Protein AF-A0A2V8T1U5-F1 (afdb_monomer)

Solvent-accessible surface area (backbone atoms only — not comparable to full-atom values): 9966 Å² total; per-residue (Å²): 137,90,78,88,82,90,82,88,79,87,81,83,90,81,76,92,72,75,83,78,71,74,83,71,68,82,79,87,82,64,99,75,65,52,70,60,57,53,52,26,48,49,52,12,59,76,72,73,37,52,63,51,69,73,74,57,94,71,76,80,70,64,51,43,69,71,50,62,75,74,47,61,64,68,59,30,63,74,71,51,39,44,63,26,49,74,59,91,63,33,36,31,30,37,24,55,70,84,82,51,58,68,60,50,50,53,52,20,60,75,70,72,29,48,71,44,72,24,24,20,42,56,68,51,49,54,54,49,52,56,54,50,50,54,53,51,49,53,52,51,54,61,59,59,72,68,74,85,78,79,79,78,90,73,89,90,131

Structure (mmCIF, N/CA/C/O backbone):
data_AF-A0A2V8T1U5-F1
#
_entry.id   AF-A0A2V8T1U5-F1
#
loop_
_atom_site.group_PDB
_atom_site.id
_atom_site.type_symbol
_atom_site.label_atom_id
_atom_site.label_alt_id
_atom_site.label_comp_id
_atom_site.label_asym_id
_atom_site.label_entity_id
_atom_site.label_seq_id
_atom_site.pdbx_PDB_ins_code
_atom_site.Cartn_x
_atom_site.Cartn_y
_atom_site.Cartn_z
_atom_site.occupancy
_atom_site.B_iso_or_equiv
_atom_site.auth_seq_id
_atom_site.auth_comp_id
_atom_site.auth_asym_id
_atom_site.auth_atom_id
_atom_site.pdbx_PDB_model_num
ATOM 1 N N . MET A 1 1 ? -41.798 -38.624 -61.566 1.00 42.06 1 MET A N 1
ATOM 2 C CA . MET A 1 1 ? -40.334 -38.816 -61.617 1.00 42.06 1 MET A CA 1
ATOM 3 C C . MET A 1 1 ? -39.753 -37.889 -60.550 1.00 42.06 1 MET A C 1
ATOM 5 O O . MET A 1 1 ? -39.515 -36.734 -60.848 1.00 42.06 1 MET A O 1
ATOM 9 N N . SER A 1 2 ? -39.862 -38.171 -59.250 1.00 44.75 2 SER A N 1
ATOM 10 C CA . SER A 1 2 ? -39.319 -39.286 -58.445 1.00 44.75 2 SER A CA 1
ATOM 11 C C . SER A 1 2 ? -37.801 -39.217 -58.259 1.00 44.75 2 SER A C 1
ATOM 13 O O . SER A 1 2 ? -37.072 -39.557 -59.188 1.00 44.75 2 SER A O 1
ATOM 15 N N . GLN A 1 3 ? -37.416 -38.787 -57.046 1.00 44.12 3 GLN A N 1
ATOM 16 C CA . GLN A 1 3 ? -36.233 -39.071 -56.196 1.00 44.12 3 GLN A CA 1
ATOM 17 C C . GLN A 1 3 ? -36.124 -37.861 -55.225 1.00 44.12 3 GLN A C 1
ATOM 19 O O . GLN A 1 3 ? -35.964 -36.747 -55.709 1.00 44.12 3 GLN A O 1
ATOM 24 N N . THR A 1 4 ? -36.413 -37.891 -53.909 1.00 45.31 4 THR A N 1
ATOM 25 C CA . THR A 1 4 ? -36.008 -38.796 -52.798 1.00 45.31 4 THR A CA 1
ATOM 26 C C . THR A 1 4 ? -34.477 -38.927 -52.774 1.00 45.31 4 THR A C 1
ATOM 28 O O . THR A 1 4 ? -33.925 -39.329 -53.784 1.00 45.31 4 THR A O 1
ATOM 31 N N . GLU A 1 5 ? -33.690 -38.506 -51.775 1.00 47.34 5 GLU A N 1
ATOM 32 C CA . GLU A 1 5 ? -33.668 -38.768 -50.319 1.00 47.34 5 GLU A CA 1
ATOM 33 C C . GLU A 1 5 ? -32.659 -37.755 -49.697 1.00 47.34 5 GLU A C 1
ATOM 35 O O . GLU A 1 5 ? -31.642 -37.441 -50.307 1.00 47.34 5 GLU A O 1
ATOM 40 N N . ASN A 1 6 ? -32.99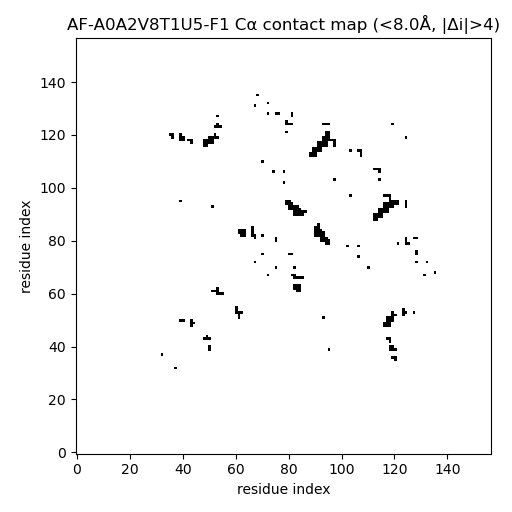2 -37.015 -48.638 1.00 39.00 6 ASN A N 1
ATOM 41 C CA . ASN A 1 6 ? -32.638 -37.265 -47.232 1.00 39.00 6 ASN A CA 1
ATOM 42 C C . ASN A 1 6 ? -31.131 -37.427 -46.901 1.00 39.00 6 ASN A C 1
ATOM 44 O O . ASN A 1 6 ? -30.525 -38.434 -47.248 1.00 39.00 6 ASN A O 1
ATOM 48 N N . LYS A 1 7 ? -30.576 -36.521 -46.076 1.00 49.97 7 LYS A N 1
ATOM 49 C CA . LYS A 1 7 ? -29.679 -36.912 -44.970 1.00 49.97 7 LYS A CA 1
ATOM 50 C C . LYS A 1 7 ? -29.633 -35.841 -43.876 1.00 49.97 7 LYS A C 1
ATOM 52 O O . LYS A 1 7 ? -28.874 -34.879 -43.930 1.00 49.97 7 LYS A O 1
ATOM 57 N N . VAL A 1 8 ? -30.477 -36.052 -42.874 1.00 49.47 8 VAL A N 1
ATOM 58 C CA . VAL A 1 8 ? -30.305 -35.535 -41.516 1.00 49.47 8 VAL A CA 1
ATOM 59 C C . VAL A 1 8 ? -29.178 -36.342 -40.865 1.00 49.47 8 VAL A C 1
ATOM 61 O O . VAL A 1 8 ? -29.257 -37.569 -40.835 1.00 49.47 8 VAL A O 1
ATOM 64 N N . THR A 1 9 ? -28.163 -35.670 -40.323 1.00 44.69 9 THR A N 1
ATOM 65 C CA . THR A 1 9 ? -27.275 -36.251 -39.309 1.00 44.69 9 THR A CA 1
ATOM 66 C C . THR A 1 9 ? -27.266 -35.321 -38.105 1.00 44.69 9 THR A C 1
ATOM 68 O O . THR A 1 9 ? -26.677 -34.244 -38.117 1.00 44.69 9 THR A O 1
ATOM 71 N N . THR A 1 10 ? -27.994 -35.771 -37.092 1.00 45.84 10 THR A N 1
ATOM 72 C CA . THR A 1 10 ? -27.852 -35.450 -35.676 1.00 45.84 10 THR A CA 1
ATOM 73 C C . THR A 1 10 ? -26.420 -35.687 -35.217 1.00 45.84 10 THR A C 1
ATOM 75 O O . THR A 1 10 ? -25.902 -36.764 -35.478 1.00 45.84 10 THR A O 1
ATOM 78 N N . GLU A 1 11 ? -25.850 -34.775 -34.434 1.00 39.00 11 GLU A N 1
ATOM 79 C CA . GLU A 1 11 ? -25.058 -35.176 -33.268 1.00 39.00 11 GLU A CA 1
ATOM 80 C C . GLU A 1 11 ? -25.062 -34.053 -32.227 1.00 39.00 11 GLU A C 1
ATOM 82 O O . GLU A 1 11 ? -24.563 -32.947 -32.427 1.00 39.00 11 GLU A O 1
ATOM 87 N N . ALA A 1 12 ? -25.758 -34.355 -31.135 1.00 40.53 12 ALA A N 1
ATOM 88 C CA . ALA A 1 12 ? -25.728 -33.633 -29.886 1.00 40.53 12 ALA A CA 1
ATOM 89 C C . ALA A 1 12 ? -24.434 -33.968 -29.125 1.00 40.53 12 ALA A C 1
ATOM 91 O O . ALA A 1 12 ? -23.774 -34.960 -29.420 1.00 40.53 12 ALA A O 1
ATOM 92 N N . ASP A 1 13 ? -24.196 -33.193 -28.067 1.00 37.78 13 ASP A N 1
ATOM 93 C CA . ASP A 1 13 ? -23.273 -33.469 -26.958 1.00 37.78 13 ASP A CA 1
ATOM 94 C C . ASP A 1 13 ? -21.849 -32.900 -27.088 1.00 37.78 13 ASP A C 1
ATOM 96 O O . ASP A 1 13 ? -20.952 -33.495 -27.674 1.00 37.78 13 ASP A O 1
ATOM 100 N N . ALA A 1 14 ? -21.639 -31.734 -26.467 1.00 45.47 14 ALA A N 1
ATOM 101 C CA . ALA A 1 14 ? -20.497 -31.507 -25.577 1.00 45.47 14 ALA A CA 1
ATOM 102 C C . ALA A 1 14 ? -20.645 -30.154 -24.858 1.00 45.47 14 ALA A C 1
ATOM 104 O O . ALA A 1 14 ? -20.156 -29.119 -25.299 1.00 45.47 14 ALA A O 1
ATOM 105 N N . ARG A 1 15 ? -21.370 -30.198 -23.739 1.00 40.59 15 ARG A N 1
ATOM 106 C CA . ARG A 1 15 ? -20.996 -29.622 -22.435 1.00 40.59 15 ARG A CA 1
ATOM 107 C C . ARG A 1 15 ? -20.127 -28.355 -22.433 1.00 40.59 15 ARG A C 1
ATOM 109 O O . ARG A 1 15 ? -18.936 -28.396 -22.724 1.00 40.59 15 ARG A O 1
ATOM 116 N N . ASP A 1 16 ? -20.737 -27.291 -21.914 1.00 45.97 16 ASP A N 1
ATOM 117 C CA . ASP A 1 16 ? -20.193 -26.503 -20.802 1.00 45.97 16 ASP A CA 1
ATOM 118 C C . ASP A 1 16 ? -18.674 -26.278 -20.838 1.00 45.97 16 ASP A C 1
ATOM 120 O O . ASP A 1 16 ? -17.887 -26.916 -20.138 1.00 45.97 16 ASP A O 1
ATOM 124 N N . ARG A 1 17 ? -18.255 -25.339 -21.683 1.00 43.50 17 ARG A N 1
ATOM 125 C CA . ARG A 1 17 ? -16.973 -24.663 -21.519 1.00 43.50 17 ARG A CA 1
ATOM 126 C C . ARG A 1 17 ? -17.255 -23.177 -21.425 1.00 43.50 17 ARG A C 1
ATOM 128 O O . ARG A 1 17 ? -17.292 -22.472 -22.429 1.00 43.50 17 ARG A O 1
ATOM 135 N N . LEU A 1 18 ? -17.452 -22.718 -20.189 1.00 50.75 18 LEU A N 1
ATOM 136 C CA . LEU A 1 18 ? -17.128 -21.348 -19.800 1.00 50.75 18 LEU A CA 1
ATOM 137 C C . LEU A 1 18 ? -15.826 -20.947 -20.514 1.00 50.75 18 LEU A C 1
ATOM 139 O O . LEU A 1 18 ? -14.886 -21.753 -20.514 1.00 50.75 18 LEU A O 1
ATOM 143 N N . PRO A 1 19 ? -15.722 -19.748 -21.110 1.00 46.97 19 PRO A N 1
ATOM 144 C CA . PRO A 1 19 ? -14.429 -19.268 -21.549 1.00 46.97 19 PRO A CA 1
ATOM 145 C C . PRO A 1 19 ? -13.568 -19.138 -20.293 1.00 46.97 19 PRO A C 1
ATOM 147 O O . PRO A 1 19 ? -13.697 -18.194 -19.515 1.00 46.97 19 PRO A O 1
ATOM 150 N N . HIS A 1 20 ? -12.701 -20.125 -20.068 1.00 49.31 20 HIS A N 1
ATOM 151 C CA . HIS A 1 20 ? -11.513 -19.921 -19.268 1.00 49.31 20 HIS A CA 1
ATOM 152 C C . HIS A 1 20 ? -10.776 -18.832 -20.034 1.00 49.31 20 HIS A C 1
ATOM 154 O O . HIS A 1 20 ? -10.231 -19.090 -21.100 1.00 49.31 20 HIS A O 1
ATOM 160 N N . ASN A 1 21 ? -10.903 -17.593 -19.576 1.00 43.12 21 ASN A N 1
ATOM 161 C CA . ASN A 1 21 ? -10.032 -16.518 -19.985 1.00 43.12 21 ASN A CA 1
ATOM 162 C C . ASN A 1 21 ? -8.728 -16.797 -19.238 1.00 43.12 21 ASN A C 1
ATOM 164 O O . ASN A 1 21 ? -8.658 -16.458 -18.051 1.00 43.12 21 ASN A O 1
ATOM 168 N N . PRO A 1 22 ? -7.708 -17.464 -19.823 1.00 46.12 22 PRO A N 1
ATOM 169 C CA . PRO A 1 22 ? -6.393 -17.272 -19.266 1.00 46.12 22 PRO A CA 1
ATOM 170 C C . PRO A 1 22 ? -6.164 -15.773 -19.417 1.00 46.12 22 PRO A C 1
ATOM 172 O O . PRO A 1 22 ? -6.147 -15.254 -20.532 1.00 46.12 22 PRO A O 1
ATOM 175 N N . VAL A 1 23 ? -6.042 -15.060 -18.300 1.00 48.38 23 VAL A N 1
ATOM 176 C CA . VAL A 1 23 ? -5.325 -13.791 -18.310 1.00 48.38 23 VAL A CA 1
ATOM 177 C C . VAL A 1 23 ? -3.930 -14.161 -18.800 1.00 48.38 23 VAL A C 1
ATOM 179 O O . VAL A 1 23 ? -3.061 -14.562 -18.028 1.00 48.38 23 VAL A O 1
ATOM 182 N N . ALA A 1 24 ? -3.765 -14.154 -20.121 1.00 43.03 24 ALA A N 1
ATOM 183 C CA . ALA A 1 24 ? -2.489 -14.178 -20.779 1.00 43.03 24 ALA A CA 1
ATOM 184 C C . ALA A 1 24 ? -1.861 -12.852 -20.375 1.00 43.03 24 ALA A C 1
ATOM 186 O O . ALA A 1 24 ? -2.117 -11.809 -20.973 1.00 43.03 24 ALA A O 1
ATOM 187 N N . LEU A 1 25 ? -1.114 -12.888 -19.271 1.00 52.16 25 LEU A N 1
ATOM 188 C CA . LEU A 1 25 ? -0.101 -11.886 -19.004 1.00 52.16 25 LEU A CA 1
ATOM 189 C C . LEU A 1 25 ? 0.722 -11.795 -20.293 1.00 52.16 25 LEU A C 1
ATOM 191 O O . LEU A 1 25 ? 1.212 -12.838 -20.741 1.00 52.16 25 LEU A O 1
ATOM 195 N N . PRO A 1 26 ? 0.805 -10.617 -20.933 1.00 51.59 26 PRO A N 1
ATOM 196 C CA . PRO A 1 26 ? 1.578 -10.476 -22.152 1.00 51.59 26 PRO A CA 1
ATOM 197 C C . PRO A 1 26 ? 2.999 -10.970 -21.875 1.00 51.59 26 PRO A C 1
ATOM 199 O O . PRO A 1 26 ? 3.651 -10.522 -20.929 1.00 51.59 26 PRO A O 1
ATOM 202 N N . ALA A 1 27 ? 3.419 -11.967 -22.653 1.00 51.16 27 ALA A N 1
ATOM 203 C CA . ALA A 1 27 ? 4.763 -12.506 -22.616 1.00 51.16 27 ALA A CA 1
ATOM 204 C C . ALA A 1 27 ? 5.725 -11.418 -23.108 1.00 51.16 27 ALA A C 1
ATOM 206 O O . ALA A 1 27 ? 5.677 -11.028 -24.270 1.00 51.16 27 ALA A O 1
ATOM 207 N N . ASP A 1 28 ? 6.526 -10.912 -22.172 1.00 55.41 28 ASP A N 1
ATOM 208 C CA . ASP A 1 28 ? 7.909 -10.465 -22.336 1.00 55.41 28 ASP A CA 1
ATOM 209 C C . ASP A 1 28 ? 8.248 -9.792 -23.682 1.00 55.41 28 ASP A C 1
ATOM 211 O O . ASP A 1 28 ? 8.735 -10.430 -24.615 1.00 55.41 28 ASP A O 1
ATOM 215 N N . GLY A 1 29 ? 8.031 -8.473 -23.756 1.00 48.66 29 GLY A N 1
ATOM 216 C CA . GLY A 1 29 ? 8.392 -7.657 -24.921 1.00 48.66 29 GLY A CA 1
ATOM 217 C C . GLY A 1 29 ? 8.687 -6.178 -24.645 1.00 48.66 29 GLY A C 1
ATOM 218 O O . GLY A 1 29 ? 8.716 -5.403 -25.592 1.00 48.66 29 GLY A O 1
ATOM 219 N N . ASP A 1 30 ? 8.919 -5.770 -23.392 1.00 53.66 30 ASP A N 1
ATOM 220 C CA . ASP A 1 30 ? 9.239 -4.375 -23.055 1.00 53.66 30 ASP A CA 1
ATOM 221 C C . ASP A 1 30 ? 10.686 -4.247 -22.564 1.00 53.66 30 ASP A C 1
ATOM 223 O O . ASP A 1 30 ? 10.959 -4.335 -21.364 1.00 53.66 30 ASP A O 1
ATOM 227 N N . ASP A 1 31 ? 11.606 -3.939 -23.482 1.00 59.28 31 ASP A N 1
ATOM 228 C CA . ASP A 1 31 ? 12.999 -3.534 -23.192 1.00 59.28 31 ASP A CA 1
ATOM 229 C C . ASP A 1 31 ? 13.084 -2.198 -22.401 1.00 59.28 31 ASP A C 1
ATOM 231 O O . ASP A 1 31 ? 14.155 -1.664 -22.120 1.00 59.28 31 ASP A O 1
ATOM 235 N N . HIS A 1 32 ? 11.931 -1.644 -22.002 1.00 72.00 32 HIS A N 1
ATOM 236 C CA . HIS A 1 32 ? 11.778 -0.380 -21.282 1.00 72.00 32 HIS A CA 1
ATOM 237 C C . HIS A 1 32 ? 11.051 -0.506 -19.933 1.00 72.00 32 HIS A C 1
ATOM 239 O O . HIS A 1 32 ? 10.736 0.514 -19.321 1.00 72.00 32 HIS A O 1
ATOM 245 N N . THR A 1 33 ? 10.785 -1.720 -19.430 1.00 82.69 33 THR A N 1
ATOM 246 C CA . THR A 1 33 ? 10.221 -1.858 -18.075 1.00 82.69 33 THR A CA 1
ATOM 247 C C . THR A 1 33 ? 11.258 -1.418 -17.033 1.00 82.69 33 THR A C 1
ATOM 249 O O . THR A 1 33 ? 12.344 -2.008 -16.989 1.00 82.69 33 THR A O 1
ATOM 252 N N . PRO A 1 34 ? 10.941 -0.448 -16.151 1.00 90.94 34 PRO A N 1
ATOM 253 C CA . PRO A 1 34 ? 11.878 -0.006 -15.127 1.00 90.94 34 PRO A CA 1
ATOM 254 C C . PRO A 1 34 ? 12.346 -1.167 -14.227 1.00 90.94 34 PRO A C 1
ATOM 256 O O . PRO A 1 34 ? 11.546 -2.061 -13.912 1.00 90.94 34 PRO A O 1
ATOM 259 N N . PRO A 1 35 ? 13.621 -1.186 -13.794 1.00 93.19 35 PRO A N 1
ATOM 260 C CA . PRO A 1 35 ? 14.176 -2.261 -12.969 1.00 93.19 35 PRO A CA 1
ATOM 261 C C . PRO A 1 35 ? 13.344 -2.571 -11.719 1.00 93.19 35 PRO A C 1
ATOM 263 O O . PRO A 1 35 ? 13.129 -3.738 -11.393 1.00 93.19 35 PRO A O 1
ATOM 266 N N . GLU A 1 36 ? 12.830 -1.540 -11.053 1.00 93.31 36 GLU A N 1
ATOM 267 C CA . GLU A 1 36 ? 12.006 -1.633 -9.852 1.00 93.31 36 GLU A CA 1
ATOM 268 C C . GLU A 1 36 ? 10.644 -2.285 -10.116 1.00 93.31 36 GLU A C 1
ATOM 270 O O . GLU A 1 36 ? 10.174 -3.082 -9.304 1.00 93.31 36 GLU A O 1
ATOM 275 N N . VAL A 1 37 ? 10.034 -2.020 -11.276 1.00 94.94 37 VAL A N 1
ATOM 276 C CA . VAL A 1 37 ? 8.771 -2.650 -11.687 1.00 94.94 37 VAL A CA 1
ATOM 277 C C . VAL A 1 37 ? 9.002 -4.129 -11.973 1.00 94.94 37 VAL A C 1
ATOM 279 O O . VAL A 1 37 ? 8.214 -4.976 -11.551 1.00 94.94 37 VAL A O 1
ATOM 282 N N . ARG A 1 38 ? 10.106 -4.465 -12.650 1.00 95.31 38 ARG A N 1
ATOM 283 C CA . ARG A 1 38 ? 10.480 -5.860 -12.911 1.00 95.31 38 ARG A CA 1
ATOM 284 C C . ARG A 1 38 ? 10.737 -6.625 -11.611 1.00 95.31 38 ARG A C 1
ATOM 286 O O . ARG A 1 38 ? 10.199 -7.718 -11.450 1.00 95.31 38 ARG A O 1
ATOM 293 N N . ALA A 1 39 ? 11.481 -6.035 -10.676 1.00 94.94 39 ALA A N 1
ATOM 294 C CA . ALA A 1 39 ? 11.741 -6.628 -9.365 1.00 94.94 39 ALA A CA 1
ATOM 295 C C . ALA A 1 39 ? 10.443 -6.852 -8.569 1.00 94.94 39 ALA A C 1
ATOM 297 O O . ALA A 1 39 ? 10.225 -7.940 -8.038 1.00 94.94 39 ALA A O 1
ATOM 298 N N . ALA A 1 40 ? 9.545 -5.864 -8.545 1.00 95.94 40 ALA A N 1
ATOM 299 C CA . ALA A 1 40 ? 8.253 -5.970 -7.871 1.00 95.94 40 ALA A CA 1
ATOM 300 C C . ALA A 1 40 ? 7.360 -7.061 -8.492 1.00 95.94 40 ALA A C 1
ATOM 302 O O . ALA A 1 40 ? 6.778 -7.875 -7.774 1.00 95.94 40 ALA A O 1
ATOM 303 N N . LYS A 1 41 ? 7.293 -7.145 -9.828 1.00 96.19 41 LYS A N 1
ATOM 304 C CA . LYS A 1 41 ? 6.567 -8.217 -10.531 1.00 96.19 41 LYS A CA 1
ATOM 305 C C . LYS A 1 41 ? 7.154 -9.597 -10.231 1.00 96.19 41 LYS A C 1
ATOM 307 O O . LYS A 1 41 ? 6.401 -10.547 -10.021 1.00 96.19 41 LYS A O 1
ATOM 312 N N . GLU A 1 42 ? 8.479 -9.732 -10.196 1.00 96.25 42 GLU A N 1
ATOM 313 C CA . GLU A 1 42 ? 9.132 -10.998 -9.852 1.00 96.25 42 GLU A CA 1
ATOM 314 C C . GLU A 1 42 ? 8.835 -11.411 -8.404 1.00 96.25 42 GLU A C 1
ATOM 316 O O . GLU A 1 42 ? 8.480 -12.566 -8.157 1.00 96.25 42 GLU A O 1
ATOM 321 N N . LEU A 1 43 ? 8.908 -10.465 -7.463 1.00 95.31 43 LEU A N 1
ATOM 322 C CA . LEU A 1 43 ? 8.576 -10.683 -6.057 1.00 95.31 43 LEU A CA 1
ATOM 323 C C . LEU A 1 43 ? 7.131 -11.173 -5.900 1.00 95.31 43 LEU A C 1
ATOM 325 O O . LEU A 1 43 ? 6.886 -12.196 -5.258 1.00 95.31 43 LEU A O 1
ATOM 329 N N . ALA A 1 44 ? 6.190 -10.497 -6.561 1.00 96.50 44 ALA A N 1
ATOM 330 C CA . ALA A 1 44 ? 4.782 -10.876 -6.595 1.00 96.50 44 ALA A CA 1
ATOM 331 C C . ALA A 1 44 ? 4.601 -12.318 -7.098 1.00 96.50 44 ALA A C 1
ATOM 333 O O . ALA A 1 44 ? 3.972 -13.143 -6.436 1.00 96.50 44 ALA A O 1
ATOM 334 N N . ARG A 1 45 ? 5.237 -12.665 -8.226 1.00 96.06 45 ARG A N 1
ATOM 335 C CA . ARG A 1 45 ? 5.186 -14.021 -8.796 1.00 96.06 45 ARG A CA 1
ATOM 336 C C . ARG A 1 45 ? 5.768 -15.069 -7.851 1.00 96.06 45 ARG A C 1
ATOM 338 O O . ARG A 1 45 ? 5.151 -16.118 -7.670 1.00 96.06 45 ARG A O 1
ATOM 345 N N . ARG A 1 46 ? 6.922 -14.788 -7.237 1.00 96.12 46 ARG A N 1
ATOM 346 C CA . ARG A 1 46 ? 7.615 -15.701 -6.312 1.00 96.12 46 ARG A CA 1
ATOM 347 C C . ARG A 1 46 ? 6.731 -16.080 -5.126 1.00 96.12 46 ARG A C 1
ATOM 349 O O . ARG A 1 46 ? 6.670 -17.253 -4.769 1.00 96.12 46 ARG A O 1
ATOM 356 N N . TYR A 1 47 ? 6.013 -15.107 -4.572 1.00 94.25 47 TYR A N 1
ATOM 357 C CA . TYR A 1 47 ? 5.142 -15.298 -3.410 1.00 94.25 47 TYR A CA 1
ATOM 358 C C . TYR A 1 47 ? 3.666 -15.530 -3.764 1.00 94.25 47 TYR A C 1
ATOM 360 O O . TYR A 1 47 ? 2.835 -15.636 -2.867 1.00 94.25 47 TYR A O 1
ATOM 368 N N . ARG A 1 48 ? 3.330 -15.663 -5.057 1.00 95.81 48 ARG A N 1
ATOM 369 C CA . ARG A 1 48 ? 1.952 -15.828 -5.566 1.00 95.81 48 ARG A CA 1
ATOM 370 C C . ARG A 1 48 ? 1.006 -14.720 -5.097 1.00 95.81 48 ARG A C 1
ATOM 372 O O . ARG A 1 48 ? -0.168 -14.961 -4.822 1.00 95.81 48 ARG A O 1
ATOM 379 N N . LEU A 1 49 ? 1.536 -13.508 -5.021 1.00 96.25 49 LEU A N 1
ATOM 380 C CA . LEU A 1 49 ? 0.798 -12.306 -4.687 1.00 96.25 49 LEU A CA 1
ATOM 381 C C . LEU A 1 49 ? 0.468 -11.524 -5.963 1.00 96.25 49 LEU A C 1
ATOM 383 O O . LEU A 1 49 ? 1.210 -11.593 -6.946 1.00 96.25 49 LEU A O 1
ATOM 387 N N . PRO A 1 50 ? -0.642 -10.776 -5.973 1.00 96.75 50 PRO A N 1
ATOM 388 C CA . PRO A 1 50 ? -0.952 -9.867 -7.065 1.00 96.75 50 PRO A CA 1
ATOM 389 C C . PRO A 1 50 ? 0.045 -8.701 -7.100 1.00 96.75 50 PRO A C 1
ATOM 391 O O . PRO A 1 50 ? 0.399 -8.146 -6.061 1.00 96.75 50 PRO A O 1
ATOM 394 N N . TYR A 1 51 ? 0.469 -8.309 -8.302 1.00 97.12 51 TYR A N 1
ATOM 395 C CA . TYR A 1 51 ? 1.130 -7.024 -8.531 1.00 97.12 51 TYR A CA 1
ATOM 396 C C . TYR A 1 51 ? 0.072 -5.968 -8.858 1.00 97.12 51 TYR A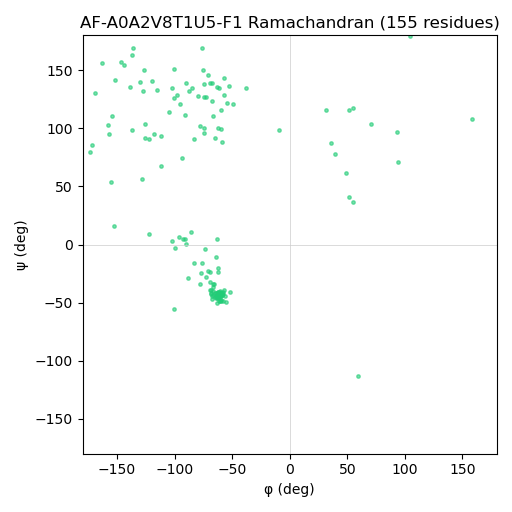 C 1
ATOM 398 O O . TYR A 1 51 ? -0.854 -6.245 -9.623 1.00 97.12 51 TYR A O 1
ATOM 406 N N . VAL A 1 52 ? 0.226 -4.764 -8.315 1.00 96.88 52 VAL A N 1
ATOM 407 C CA . VAL A 1 52 ? -0.617 -3.608 -8.622 1.00 96.88 52 VAL A CA 1
ATOM 408 C C . VAL A 1 52 ? 0.264 -2.432 -9.025 1.00 96.88 52 VAL A C 1
ATOM 410 O O . VAL A 1 52 ? 1.248 -2.121 -8.358 1.00 96.88 52 VAL A O 1
ATOM 413 N N . ASP A 1 53 ? -0.094 -1.780 -10.127 1.00 95.50 53 ASP A N 1
ATOM 414 C CA . ASP A 1 53 ? 0.491 -0.498 -10.503 1.00 95.50 53 ASP A CA 1
ATOM 415 C C . ASP A 1 53 ? -0.364 0.619 -9.907 1.00 95.50 53 ASP A C 1
ATOM 417 O O . ASP A 1 53 ? -1.515 0.789 -10.297 1.00 95.50 53 ASP A O 1
ATOM 421 N N . LEU A 1 54 ? 0.179 1.348 -8.932 1.00 94.62 54 LEU A N 1
ATOM 422 C CA . LEU A 1 54 ? -0.535 2.431 -8.251 1.00 94.62 54 LEU A CA 1
ATOM 423 C C . LEU A 1 54 ? -0.642 3.708 -9.087 1.00 94.62 54 LEU A C 1
ATOM 425 O O . LEU A 1 54 ? -1.421 4.595 -8.740 1.00 94.62 54 LEU A O 1
ATOM 429 N N . LEU A 1 55 ? 0.163 3.832 -10.143 1.00 92.50 55 LEU A N 1
ATOM 430 C CA . LEU A 1 55 ? 0.236 5.019 -10.989 1.00 92.50 55 LEU A CA 1
ATOM 431 C C . LEU A 1 55 ? 0.069 4.624 -12.465 1.00 92.50 55 LEU A C 1
ATOM 433 O O . LEU A 1 55 ? 0.948 4.931 -13.276 1.00 92.50 55 LEU A O 1
ATOM 437 N N . PRO A 1 56 ? -1.042 3.952 -12.830 1.00 90.31 56 PRO A N 1
ATOM 438 C CA . PRO A 1 56 ? -1.230 3.495 -14.194 1.00 90.31 56 PRO A CA 1
ATOM 439 C C . PRO A 1 56 ? -1.304 4.705 -15.142 1.00 90.31 56 PRO A C 1
ATOM 441 O O . PRO A 1 56 ? -1.996 5.682 -14.844 1.00 90.31 56 PRO A O 1
ATOM 444 N N . PRO A 1 57 ? -0.618 4.672 -16.300 1.00 85.50 57 PRO A N 1
ATOM 445 C CA . PRO A 1 57 ? -0.658 5.772 -17.265 1.00 85.50 57 PRO A CA 1
ATOM 446 C C . PRO A 1 57 ? -2.023 5.895 -17.958 1.00 85.50 57 PRO A C 1
ATOM 448 O O . PRO A 1 57 ? -2.368 6.963 -18.461 1.00 85.50 57 PRO A O 1
ATOM 451 N N . VAL A 1 58 ? -2.786 4.799 -18.007 1.00 87.38 58 VAL A N 1
ATOM 452 C CA . VAL A 1 58 ? -4.111 4.707 -18.626 1.00 87.38 58 VAL A CA 1
ATOM 453 C C . VAL A 1 58 ? -5.016 3.873 -17.721 1.00 87.38 58 VAL A C 1
ATOM 455 O O . VAL A 1 58 ? -4.608 2.807 -17.265 1.00 87.38 58 VAL A O 1
ATOM 458 N N . GLY A 1 59 ? -6.252 4.331 -17.517 1.00 86.38 59 GLY A N 1
ATOM 459 C CA . GLY A 1 59 ? -7.256 3.660 -16.690 1.00 86.38 59 GLY A CA 1
ATOM 460 C C . GLY A 1 59 ? -7.467 4.329 -15.333 1.00 86.38 59 GLY A C 1
ATOM 461 O O . GLY A 1 59 ? -6.845 5.343 -15.016 1.00 86.38 59 GLY A O 1
ATOM 462 N N . ASP A 1 60 ? -8.383 3.761 -14.554 1.00 87.25 60 ASP A N 1
ATOM 463 C CA . ASP A 1 60 ? -8.709 4.259 -13.222 1.00 87.25 60 ASP A CA 1
ATOM 464 C C . ASP A 1 60 ? -7.626 3.900 -12.201 1.00 87.25 60 ASP A C 1
ATOM 466 O O . ASP A 1 60 ? -6.958 2.865 -12.292 1.00 87.25 60 ASP A O 1
ATOM 470 N N . SER A 1 61 ? -7.477 4.759 -11.193 1.00 88.94 61 SER A N 1
ATOM 471 C CA . SER A 1 61 ? -6.608 4.479 -10.052 1.00 88.94 61 SER A CA 1
ATOM 472 C C . SER A 1 61 ? -7.100 3.229 -9.311 1.00 88.94 61 SER A C 1
ATOM 474 O O . SER A 1 61 ? -8.293 3.133 -9.014 1.00 88.94 61 SER A O 1
ATOM 476 N N . PRO A 1 62 ? -6.212 2.288 -8.939 1.00 91.62 62 PRO A N 1
ATOM 477 C CA . PRO A 1 62 ? -6.596 1.124 -8.141 1.00 91.62 62 PRO A CA 1
ATOM 478 C C . PRO A 1 62 ? -6.864 1.470 -6.667 1.00 91.62 62 PRO A C 1
ATOM 480 O O . PRO A 1 62 ? -7.202 0.582 -5.882 1.00 91.62 62 PRO A O 1
ATOM 483 N N . ILE A 1 63 ? -6.64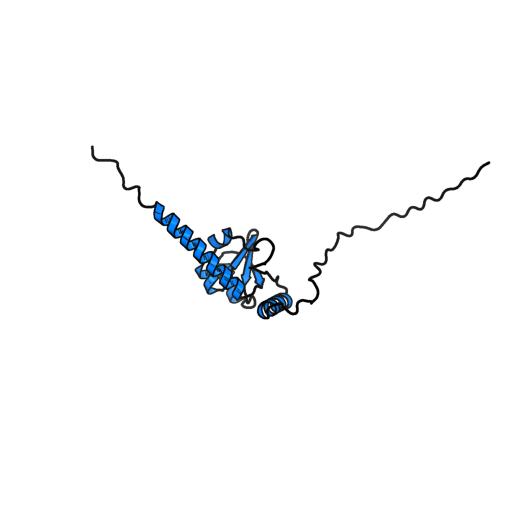4 2.728 -6.275 1.00 91.31 63 ILE A N 1
ATOM 484 C CA . ILE A 1 63 ? -6.798 3.223 -4.911 1.00 91.31 63 ILE A CA 1
ATOM 485 C C . ILE A 1 63 ? -8.182 3.842 -4.763 1.00 91.31 63 ILE A C 1
ATOM 487 O O . ILE A 1 63 ? -8.504 4.841 -5.408 1.00 91.31 63 ILE A O 1
ATOM 491 N N . ASP A 1 64 ? -8.967 3.302 -3.841 1.00 89.38 64 ASP A N 1
ATOM 492 C CA . ASP A 1 64 ? -10.138 3.980 -3.311 1.00 89.38 64 ASP A CA 1
ATOM 493 C C . ASP A 1 64 ? -9.688 5.093 -2.354 1.00 89.38 64 ASP A C 1
ATOM 495 O O . ASP A 1 64 ? -9.322 4.858 -1.199 1.00 89.38 64 ASP A O 1
ATOM 499 N N . TYR A 1 65 ? -9.694 6.329 -2.851 1.00 84.12 65 TYR A N 1
ATOM 500 C CA . TYR A 1 65 ? -9.248 7.498 -2.094 1.00 84.12 65 TYR A CA 1
ATOM 501 C C . TYR A 1 65 ? -10.080 7.767 -0.832 1.00 84.12 65 TYR A C 1
ATOM 503 O O . TYR A 1 65 ? -9.572 8.424 0.077 1.00 84.12 65 TYR A O 1
ATOM 511 N N . ALA A 1 66 ? -11.308 7.242 -0.718 1.00 83.00 66 ALA A N 1
ATOM 512 C CA . ALA A 1 66 ? -12.080 7.351 0.519 1.00 83.00 66 ALA A CA 1
ATOM 513 C C . ALA A 1 66 ? -11.415 6.572 1.672 1.00 83.00 66 ALA A C 1
ATOM 515 O O . ALA A 1 66 ? -11.407 7.042 2.811 1.00 83.00 66 ALA A O 1
ATOM 516 N N . LEU A 1 67 ? -10.757 5.443 1.373 1.00 84.25 67 LEU A N 1
ATOM 517 C CA . LEU A 1 67 ? -10.070 4.614 2.372 1.00 84.25 67 LEU A CA 1
ATOM 518 C C . LEU A 1 67 ? -8.795 5.246 2.925 1.00 84.25 67 LEU A C 1
ATOM 520 O O . LEU A 1 67 ? -8.388 4.912 4.039 1.00 84.25 67 LEU A O 1
ATOM 524 N N . LEU A 1 68 ? -8.174 6.179 2.196 1.00 82.19 68 LEU A N 1
ATOM 525 C CA . LEU A 1 68 ? -7.050 6.955 2.731 1.00 82.19 68 LEU A CA 1
ATOM 526 C C . LEU A 1 68 ? -7.471 7.796 3.946 1.00 82.19 68 LEU A C 1
ATOM 528 O O . LEU A 1 68 ? -6.630 8.138 4.769 1.00 82.19 68 LEU A O 1
ATOM 532 N N . GLY A 1 69 ? -8.766 8.117 4.068 1.00 80.56 69 GLY A N 1
ATOM 533 C CA . GLY A 1 69 ? -9.356 8.761 5.242 1.00 80.56 69 GLY A CA 1
ATOM 534 C C . GLY A 1 69 ? -9.579 7.840 6.439 1.00 80.56 69 GLY A C 1
ATOM 535 O O . GLY A 1 69 ? -9.622 8.318 7.569 1.00 80.56 69 GLY A O 1
ATOM 536 N N . GLU A 1 70 ? -9.715 6.535 6.207 1.00 84.69 70 GLU A N 1
ATOM 537 C CA . GLU A 1 70 ? -10.0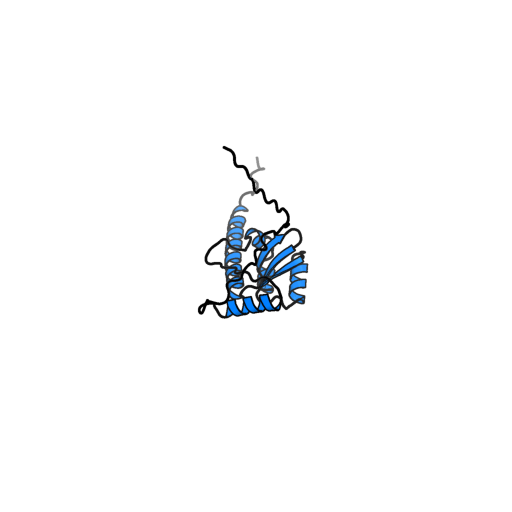47 5.556 7.247 1.00 84.69 70 GLU A CA 1
ATOM 538 C C . GLU A 1 70 ? -8.811 4.992 7.952 1.00 84.69 70 GLU A C 1
ATOM 540 O O . GLU A 1 70 ? -8.882 4.591 9.114 1.00 84.69 70 GLU A O 1
ATOM 545 N N . VAL A 1 71 ? -7.675 4.940 7.252 1.00 88.00 71 VAL A N 1
ATOM 546 C CA . VAL A 1 71 ? -6.416 4.416 7.788 1.00 88.00 71 VAL A CA 1
ATOM 547 C C . VAL A 1 71 ? -5.539 5.580 8.261 1.00 88.00 71 VAL A C 1
ATOM 549 O O . VAL A 1 71 ? -5.295 6.501 7.483 1.00 88.00 71 VAL A O 1
ATOM 552 N N . PRO A 1 72 ? -5.012 5.558 9.501 1.00 88.25 72 PRO A N 1
ATOM 553 C CA . PRO A 1 72 ? -4.121 6.612 9.977 1.00 88.25 72 PRO A CA 1
ATOM 554 C C . PRO A 1 72 ? -2.890 6.784 9.076 1.00 88.25 72 PRO A C 1
ATOM 556 O O . PRO A 1 72 ? -2.165 5.822 8.817 1.00 88.25 72 PRO A O 1
ATOM 559 N N . VAL A 1 73 ? -2.611 8.019 8.648 1.00 87.25 73 VAL A N 1
ATOM 560 C CA . VAL A 1 73 ? -1.467 8.336 7.769 1.00 87.25 73 VAL A CA 1
ATOM 561 C C . VAL A 1 73 ? -0.133 7.914 8.381 1.00 87.25 73 VAL A C 1
ATOM 563 O O . VAL A 1 73 ? 0.698 7.330 7.692 1.00 87.25 73 VAL A O 1
ATOM 566 N N . GLU A 1 74 ? 0.046 8.123 9.685 1.00 87.69 74 GLU A N 1
ATOM 567 C CA . GLU A 1 74 ? 1.241 7.689 10.421 1.00 87.69 74 GLU A CA 1
ATOM 568 C C . GLU A 1 74 ? 1.479 6.174 10.297 1.00 87.69 74 GLU A C 1
ATOM 570 O O . GLU A 1 74 ? 2.614 5.737 10.123 1.00 87.69 74 GLU A O 1
ATOM 575 N N . LEU A 1 75 ? 0.412 5.365 10.329 1.00 91.31 75 LEU A N 1
ATOM 576 C CA . LEU A 1 75 ? 0.507 3.913 10.170 1.00 91.31 75 LEU A CA 1
ATOM 577 C C . LEU A 1 75 ? 0.953 3.550 8.745 1.00 91.31 75 LEU A C 1
ATOM 579 O O . LEU A 1 75 ? 1.841 2.716 8.566 1.00 91.31 75 LEU A O 1
ATOM 583 N N . MET A 1 76 ? 0.369 4.207 7.739 1.00 92.69 76 MET A N 1
ATOM 584 C CA . MET A 1 76 ? 0.726 4.010 6.332 1.00 92.69 76 MET A CA 1
ATOM 585 C C . MET A 1 76 ? 2.187 4.382 6.045 1.00 92.69 76 MET A C 1
ATOM 587 O O . MET A 1 76 ? 2.887 3.635 5.365 1.00 92.69 76 MET A O 1
ATOM 591 N N . LEU A 1 77 ? 2.665 5.501 6.600 1.00 90.31 77 LEU A N 1
ATOM 592 C CA . LEU A 1 77 ? 4.052 5.954 6.462 1.00 90.31 77 LEU A CA 1
ATOM 593 C C . LEU A 1 77 ? 5.031 5.022 7.176 1.00 90.31 77 LEU A C 1
ATOM 595 O O . LEU A 1 77 ? 6.035 4.626 6.590 1.00 90.31 77 LEU A O 1
ATOM 599 N N . ARG A 1 78 ? 4.728 4.638 8.421 1.00 90.44 78 ARG A N 1
ATOM 600 C CA . ARG A 1 78 ? 5.587 3.774 9.242 1.00 90.44 78 ARG A CA 1
ATOM 601 C C . ARG A 1 78 ? 5.853 2.425 8.590 1.00 90.44 78 ARG A C 1
ATOM 603 O O . ARG A 1 78 ? 6.984 1.949 8.616 1.00 90.44 78 ARG A O 1
ATOM 610 N N . HIS A 1 79 ? 4.818 1.814 8.021 1.00 92.88 79 HIS A N 1
ATOM 611 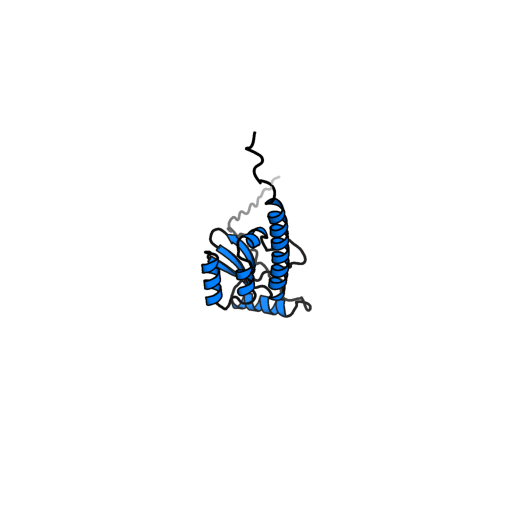C CA . HIS A 1 79 ? 4.921 0.480 7.431 1.00 92.88 79 HIS A CA 1
ATOM 612 C C . HIS A 1 79 ? 5.019 0.491 5.898 1.00 92.88 79 HIS A C 1
ATOM 614 O O . HIS A 1 79 ? 5.098 -0.580 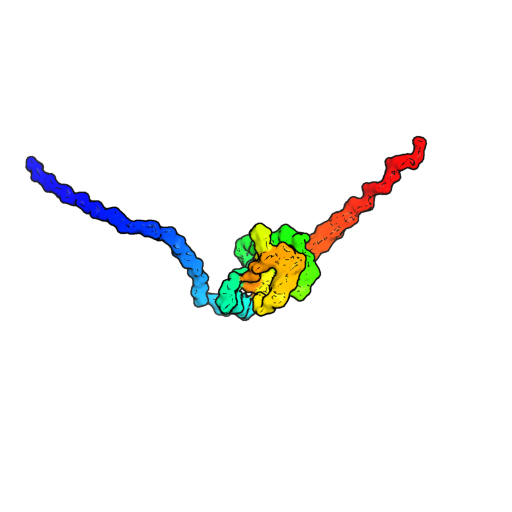5.296 1.00 92.88 79 HIS A O 1
ATOM 620 N N . LEU A 1 80 ? 5.056 1.680 5.281 1.00 92.44 80 LEU A N 1
ATOM 621 C CA . LEU A 1 80 ? 5.145 1.914 3.836 1.00 92.44 80 LEU A CA 1
ATOM 622 C C . LEU A 1 80 ? 4.134 1.086 3.029 1.00 92.44 80 LEU A C 1
ATOM 624 O O . LEU A 1 80 ? 4.499 0.272 2.176 1.00 92.44 80 LEU A O 1
ATOM 628 N N . PHE A 1 81 ? 2.849 1.320 3.290 1.00 95.50 81 PHE A N 1
ATOM 629 C CA . PHE A 1 81 ? 1.754 0.724 2.524 1.00 95.50 81 PHE A CA 1
ATOM 630 C C . PHE A 1 81 ? 0.651 1.738 2.229 1.00 95.50 81 PHE A C 1
ATOM 632 O O . PHE A 1 81 ? 0.543 2.766 2.893 1.00 95.50 81 PHE A O 1
ATOM 639 N N . VAL A 1 82 ? -0.205 1.418 1.260 1.00 95.19 82 VAL A N 1
ATOM 640 C CA . VAL A 1 82 ? -1.430 2.180 0.969 1.00 95.19 82 VAL A CA 1
ATOM 641 C C . VAL A 1 82 ? -2.641 1.247 0.885 1.00 95.19 82 VAL A C 1
ATOM 643 O O . VAL A 1 82 ? -2.517 0.147 0.337 1.00 95.19 82 VAL A O 1
ATOM 646 N N . PRO A 1 83 ? -3.816 1.630 1.417 1.00 95.56 83 PRO A N 1
ATOM 647 C CA . PRO A 1 83 ? -5.046 0.881 1.209 1.00 95.56 83 PRO A CA 1
ATOM 648 C C . PRO A 1 83 ? -5.498 1.010 -0.249 1.00 95.56 83 PRO A C 1
ATOM 650 O O . PRO A 1 83 ? -5.434 2.084 -0.839 1.00 95.56 83 PRO A O 1
ATOM 653 N N . LEU A 1 84 ? -5.961 -0.096 -0.824 1.00 95.38 84 LEU A N 1
ATOM 654 C CA . LEU A 1 84 ? -6.490 -0.145 -2.188 1.00 95.38 84 LEU A CA 1
ATOM 655 C C . LEU A 1 84 ? -8.010 -0.138 -2.181 1.00 95.38 84 LEU A C 1
ATOM 657 O O . LEU A 1 84 ? -8.647 0.684 -2.821 1.00 95.38 84 LEU A O 1
ATOM 661 N N . ARG A 1 85 ? -8.591 -1.097 -1.461 1.00 94.88 85 ARG A N 1
ATOM 662 C CA . ARG A 1 85 ? -10.033 -1.338 -1.409 1.00 94.88 85 ARG A CA 1
ATOM 663 C C . ARG A 1 85 ? -10.374 -2.197 -0.200 1.00 94.88 85 ARG A C 1
ATOM 665 O O . ARG A 1 85 ? -9.542 -2.971 0.289 1.00 94.88 85 ARG A O 1
ATOM 672 N N . ARG A 1 86 ? -11.619 -2.110 0.259 1.00 94.56 86 ARG A N 1
ATOM 673 C CA . ARG A 1 86 ? -12.140 -2.916 1.362 1.00 94.56 86 ARG A CA 1
ATOM 674 C C . ARG A 1 86 ? -13.240 -3.84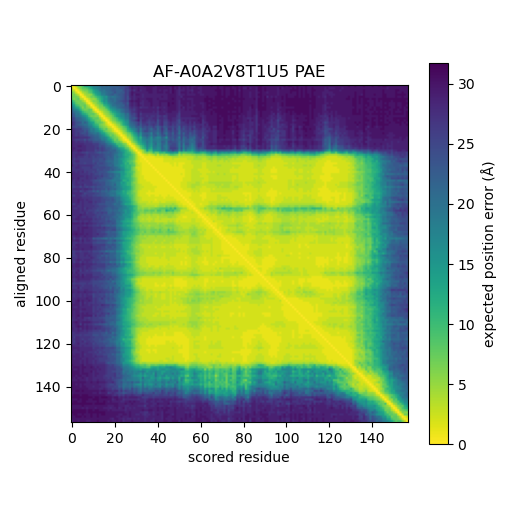1 0.858 1.00 94.56 86 ARG A C 1
ATOM 676 O O . ARG A 1 86 ? -14.141 -3.435 0.139 1.00 94.56 86 ARG A O 1
ATOM 683 N N . GLU A 1 87 ? -13.158 -5.104 1.253 1.00 94.75 87 GLU A N 1
ATOM 684 C CA . GLU A 1 87 ? -14.150 -6.133 0.951 1.00 94.75 87 GLU A CA 1
ATOM 685 C C . GLU A 1 87 ? -14.606 -6.786 2.258 1.00 94.75 87 GLU A C 1
ATOM 687 O O . GLU A 1 87 ? -13.989 -7.733 2.762 1.00 94.75 87 GLU A O 1
ATOM 692 N N . GLY A 1 88 ? -15.678 -6.260 2.849 1.00 93.25 88 GLY A N 1
ATOM 693 C CA . GLY A 1 88 ? -16.133 -6.697 4.168 1.00 93.25 88 GLY A CA 1
ATOM 694 C C . GLY A 1 88 ? -15.039 -6.492 5.221 1.00 93.25 88 GLY A C 1
ATOM 695 O O . GLY A 1 88 ? -14.664 -5.363 5.517 1.00 93.25 88 GLY A O 1
ATOM 696 N N . ARG A 1 89 ? -14.508 -7.591 5.776 1.00 93.44 89 ARG A N 1
ATOM 697 C CA . ARG A 1 89 ? -13.426 -7.571 6.784 1.00 93.44 89 ARG A CA 1
ATOM 698 C C . ARG A 1 89 ? -12.018 -7.674 6.196 1.00 93.44 89 ARG A C 1
ATOM 700 O O . ARG A 1 89 ? -11.061 -7.823 6.954 1.00 93.44 89 ARG A O 1
ATOM 707 N N . ARG A 1 90 ? -11.884 -7.674 4.868 1.00 96.56 90 ARG A N 1
ATOM 708 C CA . ARG A 1 90 ? -10.589 -7.730 4.186 1.00 96.56 90 ARG A CA 1
ATOM 709 C C . ARG A 1 90 ? -10.190 -6.340 3.716 1.00 96.56 90 ARG A C 1
ATOM 711 O O . ARG A 1 90 ? -10.957 -5.698 3.002 1.00 96.56 90 ARG A O 1
ATOM 718 N N . LEU A 1 91 ? -8.996 -5.904 4.093 1.00 96.62 91 LEU A N 1
ATOM 719 C CA . LEU A 1 91 ? -8.373 -4.695 3.575 1.00 96.62 91 LEU A CA 1
ATOM 720 C C . LEU A 1 91 ? -7.276 -5.107 2.594 1.00 96.62 91 LEU A C 1
ATOM 722 O O . LEU A 1 91 ? -6.287 -5.733 2.976 1.00 96.62 91 LEU A O 1
ATOM 726 N N . HIS A 1 92 ? -7.479 -4.778 1.322 1.00 97.62 92 HIS A N 1
ATOM 727 C CA . HIS A 1 92 ? -6.456 -4.948 0.298 1.00 97.62 92 HIS A CA 1
ATOM 728 C C . HIS A 1 92 ? -5.483 -3.783 0.417 1.00 97.62 92 HIS A C 1
ATOM 730 O O . HIS A 1 92 ? -5.917 -2.630 0.436 1.00 97.62 92 HIS A O 1
ATOM 736 N N . ILE A 1 93 ? -4.190 -4.078 0.514 1.00 97.25 93 ILE A N 1
ATOM 737 C CA . ILE A 1 93 ? -3.139 -3.064 0.642 1.00 97.25 93 ILE A CA 1
ATOM 738 C C . ILE A 1 93 ? -2.078 -3.273 -0.428 1.00 97.25 93 ILE A C 1
ATOM 740 O O . ILE A 1 93 ? -1.830 -4.412 -0.815 1.00 97.25 93 ILE A O 1
ATOM 744 N N . ALA A 1 94 ? -1.427 -2.200 -0.863 1.00 97.62 94 ALA A N 1
ATOM 745 C CA . ALA A 1 94 ? -0.207 -2.277 -1.656 1.00 97.62 94 ALA A CA 1
ATOM 746 C C . ALA A 1 94 ? 1.017 -1.983 -0.790 1.00 97.62 94 ALA A C 1
ATOM 748 O O . ALA A 1 94 ? 1.015 -1.010 -0.037 1.00 97.62 94 ALA A O 1
ATOM 749 N N . MET A 1 95 ? 2.058 -2.801 -0.925 1.00 96.62 95 MET A N 1
ATOM 750 C CA . MET A 1 95 ? 3.323 -2.665 -0.202 1.00 96.62 95 MET A CA 1
ATOM 751 C C . MET A 1 95 ? 4.506 -3.133 -1.061 1.00 96.62 95 MET A C 1
ATOM 753 O O . MET A 1 95 ? 4.332 -3.916 -1.996 1.00 96.62 95 MET A O 1
ATOM 757 N N . ALA A 1 96 ? 5.707 -2.643 -0.752 1.00 94.31 96 ALA A N 1
ATOM 758 C CA . ALA A 1 96 ? 6.911 -2.987 -1.513 1.00 94.31 96 ALA A CA 1
ATOM 759 C C . ALA A 1 96 ? 7.465 -4.373 -1.160 1.00 94.31 96 ALA A C 1
ATOM 761 O O . ALA A 1 96 ? 7.977 -5.071 -2.032 1.00 94.31 96 ALA A O 1
ATOM 762 N N . ASP A 1 97 ? 7.340 -4.772 0.107 1.00 91.44 97 ASP A N 1
ATOM 763 C CA . ASP A 1 97 ? 7.869 -6.034 0.616 1.00 91.44 97 ASP A CA 1
ATOM 764 C C . ASP A 1 97 ? 6.858 -6.726 1.549 1.00 91.44 97 ASP A C 1
ATOM 766 O O . ASP A 1 97 ? 6.761 -6.372 2.723 1.00 91.44 97 ASP A O 1
ATOM 770 N N . PRO A 1 98 ? 6.089 -7.708 1.046 1.00 92.12 98 PRO A N 1
ATOM 771 C CA . PRO A 1 98 ? 5.112 -8.460 1.830 1.00 92.12 98 PRO A CA 1
ATOM 772 C C . PRO A 1 98 ? 5.714 -9.667 2.573 1.00 92.12 98 PRO A C 1
ATOM 774 O O . PRO A 1 98 ? 4.960 -10.526 3.027 1.00 92.12 98 PRO A O 1
ATOM 777 N N . THR A 1 99 ? 7.044 -9.805 2.641 1.00 92.19 99 THR A N 1
ATOM 778 C CA . THR A 1 99 ? 7.691 -10.984 3.255 1.00 92.19 99 THR A CA 1
ATOM 779 C C . THR A 1 99 ? 7.807 -10.900 4.777 1.00 92.19 99 THR A C 1
ATOM 781 O O . THR A 1 99 ? 7.993 -11.918 5.444 1.00 92.19 99 THR A O 1
ATOM 784 N N . ASP A 1 100 ? 7.636 -9.701 5.325 1.00 92.50 100 ASP A N 1
ATOM 785 C CA . ASP A 1 100 ? 7.621 -9.414 6.755 1.00 92.50 100 ASP A CA 1
ATOM 786 C C . ASP A 1 100 ? 6.223 -9.702 7.339 1.00 92.50 100 ASP A C 1
ATOM 788 O O . ASP A 1 100 ? 5.318 -8.862 7.312 1.00 92.50 100 ASP A O 1
ATOM 792 N N . LEU A 1 101 ? 6.025 -10.940 7.807 1.00 92.00 101 LEU A N 1
ATOM 793 C CA . LEU A 1 101 ? 4.745 -11.394 8.364 1.00 92.00 101 LEU A CA 1
ATOM 794 C C . LEU A 1 101 ? 4.388 -10.687 9.677 1.00 92.00 101 LEU A C 1
ATOM 796 O O . LEU A 1 101 ? 3.213 -10.424 9.915 1.00 92.00 101 LEU A O 1
ATOM 800 N N . GLU A 1 102 ? 5.385 -10.344 10.497 1.00 94.06 102 GLU A N 1
ATOM 801 C CA . GLU A 1 102 ? 5.179 -9.616 11.753 1.00 94.06 102 GLU A CA 1
ATOM 802 C C . GLU A 1 102 ? 4.597 -8.228 11.468 1.00 94.06 102 GLU A C 1
ATOM 804 O O . GLU A 1 102 ? 3.559 -7.862 12.018 1.00 94.06 102 GLU A O 1
ATOM 809 N N . ARG A 1 103 ? 5.163 -7.508 10.492 1.00 94.19 103 ARG A N 1
ATOM 810 C CA . ARG A 1 103 ? 4.606 -6.233 10.019 1.00 94.19 103 ARG A CA 1
ATOM 811 C C . ARG A 1 103 ? 3.182 -6.370 9.489 1.00 94.19 103 ARG A C 1
ATOM 813 O O . ARG A 1 103 ? 2.347 -5.501 9.736 1.00 94.19 103 ARG A O 1
ATOM 820 N N . LEU A 1 104 ? 2.893 -7.423 8.727 1.00 95.19 104 LEU A N 1
ATOM 821 C CA . LEU A 1 104 ? 1.541 -7.661 8.216 1.00 95.19 104 LEU A CA 1
ATOM 822 C C . LEU A 1 104 ? 0.533 -7.873 9.352 1.00 95.19 104 LEU A C 1
ATOM 824 O O . LEU A 1 104 ? -0.569 -7.322 9.286 1.00 95.19 104 LEU A O 1
ATOM 828 N N . ASP A 1 105 ? 0.915 -8.616 10.390 1.00 95.00 105 ASP A N 1
ATOM 829 C CA . ASP A 1 105 ? 0.087 -8.846 11.575 1.00 95.00 105 ASP A CA 1
ATOM 830 C C . ASP A 1 105 ? -0.099 -7.568 12.409 1.00 95.00 105 ASP A C 1
ATOM 832 O O . ASP A 1 105 ? -1.212 -7.284 12.863 1.00 95.00 105 ASP A O 1
ATOM 836 N N . GLU A 1 106 ? 0.940 -6.740 12.551 1.00 95.06 106 GLU A N 1
ATOM 837 C CA . GLU A 1 106 ? 0.843 -5.424 13.194 1.00 95.06 106 GLU A CA 1
ATOM 838 C C . GLU A 1 106 ? -0.148 -4.507 12.468 1.00 95.06 106 GLU A C 1
ATOM 840 O O . GLU A 1 106 ? -1.039 -3.928 13.099 1.00 95.06 106 GLU A O 1
ATOM 845 N N . ILE A 1 107 ? -0.048 -4.417 11.1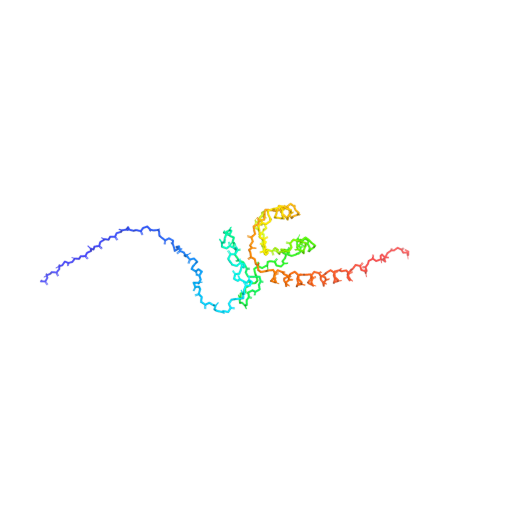35 1.00 95.12 107 ILE A N 1
ATOM 846 C CA . ILE A 1 107 ? -0.991 -3.645 10.317 1.00 95.12 107 ILE A CA 1
ATOM 847 C C . ILE A 1 107 ? -2.407 -4.200 10.509 1.00 95.12 107 ILE A C 1
ATOM 849 O O . ILE A 1 107 ? -3.332 -3.430 10.773 1.00 95.12 107 ILE A O 1
ATOM 853 N N . ALA A 1 108 ? -2.585 -5.523 10.407 1.00 95.75 108 ALA A N 1
ATOM 854 C CA . ALA A 1 108 ? -3.879 -6.189 10.557 1.00 95.75 108 ALA A CA 1
ATOM 855 C C . ALA A 1 108 ? -4.545 -5.866 11.901 1.00 95.75 108 ALA A C 1
ATOM 857 O O . ALA A 1 108 ? -5.743 -5.562 11.948 1.00 95.75 108 ALA A O 1
ATOM 858 N N . SER A 1 109 ? -3.755 -5.906 12.977 1.00 95.50 109 SER A N 1
ATOM 859 C CA . SER A 1 109 ? -4.174 -5.571 14.335 1.00 95.50 109 SER A CA 1
ATOM 860 C C . SER A 1 109 ? -4.589 -4.102 14.439 1.00 95.50 109 SER A C 1
ATOM 862 O O . SER A 1 109 ? -5.709 -3.803 14.853 1.00 95.50 109 SER A O 1
ATOM 864 N N . ALA A 1 110 ? -3.745 -3.181 13.963 1.00 93.75 110 ALA A N 1
ATOM 865 C CA . ALA A 1 110 ? -4.005 -1.746 14.031 1.00 93.75 110 ALA A CA 1
ATOM 866 C C . ALA A 1 110 ? -5.278 -1.334 13.267 1.00 93.75 110 ALA A C 1
ATOM 868 O O . ALA A 1 110 ? -6.086 -0.549 13.770 1.00 93.75 110 ALA A O 1
ATOM 869 N N . VAL A 1 111 ? -5.506 -1.892 12.073 1.00 92.38 111 VAL A N 1
ATOM 870 C CA . VAL A 1 111 ? -6.682 -1.565 11.241 1.00 92.38 111 VAL A CA 1
ATOM 871 C C . VAL A 1 111 ? -7.905 -2.449 11.506 1.00 92.38 111 VAL A C 1
ATOM 873 O O . VAL A 1 111 ? -8.936 -2.279 10.845 1.00 92.38 111 VAL A O 1
ATOM 876 N N . HIS A 1 112 ? -7.798 -3.399 12.442 1.00 94.25 112 HIS A N 1
ATOM 877 C CA . HIS A 1 112 ? -8.841 -4.363 12.803 1.00 94.25 112 HIS A CA 1
ATOM 878 C C . HIS A 1 112 ? -9.429 -5.110 11.586 1.00 94.25 112 HIS A C 1
ATOM 880 O O . HIS A 1 112 ? -10.642 -5.323 11.484 1.00 94.25 112 HIS A O 1
ATOM 886 N N . ALA A 1 113 ? -8.579 -5.501 10.631 1.00 95.44 113 ALA A N 1
ATOM 887 C CA . ALA A 1 113 ? -8.993 -6.139 9.382 1.00 95.44 113 ALA A CA 1
ATOM 888 C C . ALA A 1 113 ? -7.999 -7.208 8.922 1.00 95.44 113 ALA A C 1
ATOM 890 O O . ALA A 1 113 ? -6.809 -7.144 9.210 1.00 95.44 113 ALA A O 1
ATOM 891 N N . ARG A 1 114 ? -8.484 -8.187 8.151 1.00 96.25 114 ARG A N 1
ATOM 892 C CA . ARG A 1 114 ? -7.607 -9.161 7.490 1.00 96.25 114 ARG A CA 1
ATOM 893 C C . ARG A 1 114 ? -6.907 -8.497 6.314 1.00 96.25 114 ARG A C 1
ATOM 895 O O . ARG A 1 114 ? -7.579 -7.958 5.436 1.00 96.25 114 ARG A O 1
ATOM 902 N N . ILE A 1 115 ? -5.587 -8.581 6.273 1.00 96.81 115 ILE A N 1
ATOM 903 C CA . ILE A 1 115 ? -4.790 -7.959 5.220 1.00 96.81 115 ILE A CA 1
ATOM 904 C C . ILE A 1 115 ? -4.699 -8.874 4.001 1.00 96.81 115 ILE A C 1
ATOM 906 O O . ILE A 1 115 ? -4.471 -10.076 4.122 1.00 96.81 115 ILE A O 1
ATOM 910 N N . VAL A 1 116 ? -4.896 -8.291 2.818 1.00 97.25 116 VAL A N 1
ATOM 911 C CA . VAL A 1 116 ? -4.661 -8.941 1.524 1.00 97.25 116 VAL A CA 1
ATOM 912 C C . VAL A 1 116 ? -3.567 -8.154 0.794 1.00 97.25 116 VAL A C 1
ATOM 914 O O . VAL A 1 116 ? -3.865 -7.127 0.172 1.00 97.25 116 VAL A O 1
ATOM 917 N N . PRO A 1 117 ? -2.296 -8.576 0.900 1.00 97.25 117 PRO A N 1
ATOM 918 C CA . PRO A 1 117 ? -1.183 -7.809 0.362 1.00 97.25 117 PRO A CA 1
ATOM 919 C C . PRO A 1 117 ? -1.111 -7.908 -1.164 1.00 97.25 117 PRO A C 1
ATOM 921 O O . PRO A 1 117 ? -1.286 -8.975 -1.753 1.00 97.25 117 PRO A O 1
ATOM 924 N N . HIS A 1 118 ? -0.831 -6.771 -1.786 1.00 98.25 118 HIS A N 1
ATOM 925 C CA . HIS A 1 118 ? -0.494 -6.606 -3.192 1.00 98.25 118 HIS A CA 1
ATOM 926 C C . HIS A 1 118 ? 0.901 -5.997 -3.267 1.00 98.25 118 HIS A C 1
ATOM 928 O O . HIS A 1 118 ? 1.255 -5.119 -2.479 1.00 98.25 118 HIS A O 1
ATOM 934 N N . VAL A 1 119 ? 1.698 -6.457 -4.220 1.00 98.06 119 VAL A N 1
ATOM 935 C CA . VAL A 1 119 ? 3.049 -5.946 -4.423 1.00 98.06 119 VAL A CA 1
ATOM 936 C C . VAL A 1 119 ? 3.001 -4.745 -5.355 1.00 98.06 119 VAL A C 1
ATOM 938 O O . VAL A 1 119 ? 2.391 -4.807 -6.419 1.00 98.06 119 VAL A O 1
ATOM 941 N N . SER A 1 120 ? 3.673 -3.669 -4.968 1.00 97.88 120 SER A N 1
ATOM 942 C CA . SER A 1 120 ? 3.895 -2.479 -5.792 1.00 97.88 120 SER A CA 1
ATOM 943 C C . SER A 1 120 ? 5.346 -2.026 -5.651 1.00 97.88 120 SER A C 1
ATOM 945 O O . SER A 1 120 ? 6.075 -2.494 -4.780 1.00 97.88 120 SER A O 1
ATOM 947 N N . THR A 1 121 ? 5.792 -1.096 -6.491 1.00 97.00 121 THR A N 1
ATOM 948 C CA . THR A 1 121 ? 7.090 -0.444 -6.289 1.00 97.00 121 THR A CA 1
ATOM 949 C C . THR A 1 121 ? 7.043 0.501 -5.083 1.00 97.00 121 THR A C 1
ATOM 951 O O . THR A 1 121 ? 6.024 1.152 -4.827 1.00 97.00 121 THR A O 1
ATOM 954 N N . ALA A 1 122 ? 8.160 0.604 -4.354 1.00 95.00 122 ALA A N 1
ATOM 955 C CA . ALA A 1 122 ? 8.300 1.523 -3.220 1.00 95.00 122 ALA A CA 1
ATOM 956 C C . ALA A 1 122 ? 8.079 2.986 -3.637 1.00 95.00 122 ALA A C 1
ATOM 958 O O . ALA A 1 122 ? 7.322 3.705 -2.993 1.00 95.00 122 ALA A O 1
ATOM 959 N N . GLY A 1 123 ? 8.653 3.398 -4.774 1.00 94.81 123 GLY A N 1
ATOM 960 C CA . GLY A 1 123 ? 8.487 4.756 -5.295 1.00 94.81 123 GLY A CA 1
ATOM 961 C C . GLY A 1 123 ? 7.028 5.112 -5.591 1.00 94.81 123 GLY A C 1
ATOM 962 O O . GLY A 1 123 ? 6.587 6.211 -5.263 1.00 94.81 123 GLY A O 1
ATOM 963 N N . ALA A 1 124 ? 6.240 4.182 -6.142 1.00 94.81 124 ALA A N 1
ATOM 964 C CA . ALA A 1 124 ? 4.822 4.435 -6.382 1.00 94.81 124 ALA A CA 1
ATOM 965 C C . ALA A 1 124 ? 4.038 4.594 -5.067 1.00 94.81 124 ALA A C 1
ATOM 967 O O . ALA A 1 124 ? 3.207 5.496 -4.959 1.00 94.81 124 ALA A O 1
ATOM 968 N N . ILE A 1 125 ? 4.347 3.781 -4.049 1.00 94.81 125 ILE A N 1
ATOM 969 C CA . ILE A 1 125 ? 3.756 3.898 -2.705 1.00 94.81 125 ILE A CA 1
ATOM 970 C C . ILE A 1 125 ? 4.078 5.269 -2.100 1.00 94.81 125 ILE A C 1
ATOM 972 O O . ILE A 1 125 ? 3.175 5.977 -1.660 1.00 94.81 125 ILE A O 1
ATOM 976 N N . GLU A 1 126 ? 5.342 5.692 -2.140 1.00 93.44 126 GLU A N 1
ATOM 977 C CA . GLU A 1 126 ? 5.767 6.995 -1.619 1.00 93.44 126 GLU A CA 1
ATOM 978 C C . GLU A 1 126 ? 5.074 8.169 -2.321 1.00 93.44 126 GLU A C 1
ATOM 980 O O . GLU A 1 126 ? 4.643 9.122 -1.667 1.00 93.44 126 GLU A O 1
ATOM 985 N N . VAL A 1 127 ? 4.934 8.113 -3.649 1.00 92.12 127 VAL A N 1
ATOM 986 C CA . VAL A 1 127 ? 4.232 9.148 -4.423 1.00 92.12 127 VAL A CA 1
ATOM 987 C C . VAL A 1 127 ? 2.765 9.243 -4.005 1.00 92.12 127 VAL A C 1
ATOM 989 O O . VAL A 1 127 ? 2.247 10.351 -3.844 1.00 92.12 127 VAL A O 1
ATOM 992 N N . VAL A 1 128 ? 2.093 8.108 -3.805 1.00 90.44 128 VAL A N 1
ATOM 993 C CA . VAL A 1 128 ? 0.698 8.079 -3.344 1.00 90.44 128 VAL A CA 1
ATOM 994 C C . VAL A 1 128 ? 0.580 8.653 -1.935 1.00 90.44 128 VAL A C 1
ATOM 996 O O . VAL A 1 128 ? -0.282 9.501 -1.710 1.00 90.44 128 VAL A O 1
ATOM 999 N N . LEU A 1 129 ? 1.465 8.267 -1.012 1.00 88.38 129 LEU A N 1
ATOM 1000 C CA . LEU A 1 129 ? 1.456 8.772 0.364 1.00 88.38 129 LEU A CA 1
ATOM 1001 C C . LEU A 1 129 ? 1.649 10.292 0.415 1.00 88.38 129 LEU A C 1
ATOM 1003 O O . LEU A 1 129 ? 0.914 10.978 1.123 1.00 88.38 129 LEU A O 1
ATOM 1007 N N . ARG A 1 130 ? 2.555 10.846 -0.402 1.00 85.88 130 ARG A N 1
ATOM 1008 C CA . ARG A 1 130 ? 2.749 12.304 -0.515 1.00 85.88 130 ARG A CA 1
ATOM 1009 C C . ARG A 1 130 ? 1.507 13.026 -1.046 1.00 85.88 130 ARG A C 1
ATOM 1011 O O . ARG A 1 130 ? 1.163 14.094 -0.545 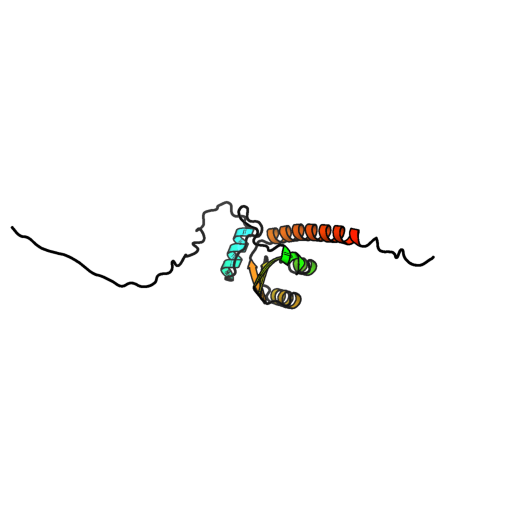1.00 85.88 130 ARG A O 1
ATOM 1018 N N . LYS A 1 131 ? 0.826 12.461 -2.050 1.00 79.62 131 LYS A N 1
ATOM 1019 C CA . LYS A 1 131 ? -0.411 13.036 -2.617 1.00 79.62 131 LYS A CA 1
ATOM 1020 C C . LYS A 1 131 ? -1.591 12.948 -1.640 1.00 79.62 131 LYS A C 1
ATOM 1022 O O . LYS A 1 131 ? -2.380 13.890 -1.541 1.00 79.62 131 LYS A O 1
ATOM 1027 N N . GLY A 1 132 ? -1.702 11.833 -0.918 1.00 71.94 132 GLY A N 1
ATOM 1028 C CA . GLY A 1 132 ? -2.728 11.614 0.102 1.00 71.94 132 GLY A CA 1
ATOM 1029 C C . GLY A 1 132 ? -2.598 12.587 1.274 1.00 71.94 132 GLY A C 1
ATOM 1030 O O . GLY A 1 132 ? -3.582 13.223 1.646 1.00 71.94 132 GLY A O 1
ATOM 1031 N N . ASP A 1 133 ? -1.380 12.774 1.791 1.00 68.19 133 ASP A N 1
ATOM 1032 C CA . ASP A 1 133 ? -1.089 13.695 2.899 1.00 68.19 133 ASP A CA 1
ATOM 1033 C C . ASP A 1 133 ? -1.459 15.149 2.555 1.00 68.19 133 ASP A C 1
ATOM 1035 O O . ASP A 1 133 ? -2.146 15.820 3.325 1.00 68.19 133 ASP A O 1
ATOM 1039 N N . ALA A 1 134 ? -1.108 15.615 1.350 1.00 60.19 134 ALA A N 1
ATOM 1040 C CA . ALA A 1 134 ? -1.475 16.953 0.882 1.00 60.19 134 ALA A CA 1
ATOM 1041 C C . ALA A 1 134 ? -3.001 17.159 0.825 1.00 60.19 134 ALA A C 1
ATOM 1043 O O . ALA A 1 134 ? -3.506 18.199 1.243 1.00 60.19 134 ALA A O 1
ATOM 1044 N N . THR A 1 135 ? -3.743 16.150 0.360 1.00 60.53 135 THR A N 1
ATOM 1045 C CA . THR A 1 135 ? -5.212 16.207 0.281 1.00 60.53 135 THR A CA 1
ATOM 1046 C C . THR A 1 135 ? -5.840 16.250 1.675 1.00 60.53 135 THR A C 1
ATOM 1048 O O . THR A 1 135 ? -6.738 17.053 1.925 1.00 60.53 135 THR A O 1
ATOM 1051 N N . GLN A 1 136 ? -5.343 15.436 2.612 1.00 63.69 136 GLN A N 1
ATOM 1052 C CA . GLN A 1 136 ? -5.836 15.439 3.989 1.00 63.69 136 GLN A CA 1
ATOM 1053 C C . GLN A 1 136 ? -5.559 16.754 4.718 1.00 63.69 136 GLN A C 1
ATOM 1055 O O . GLN A 1 136 ? -6.446 17.251 5.410 1.00 63.69 136 GLN A O 1
ATOM 1060 N N . ARG A 1 137 ? -4.370 17.344 4.549 1.00 62.59 137 ARG A N 1
ATOM 1061 C CA . ARG A 1 137 ? -4.027 18.630 5.179 1.00 62.59 137 ARG A CA 1
ATOM 1062 C C . ARG A 1 137 ? -4.935 19.758 4.708 1.00 62.59 137 ARG A C 1
ATOM 1064 O O . ARG A 1 137 ? -5.485 20.461 5.545 1.00 62.59 137 ARG A O 1
ATOM 1071 N N . VAL A 1 138 ? -5.175 19.868 3.400 1.00 61.09 138 VAL A N 1
ATOM 1072 C CA . VAL A 1 138 ? -6.080 20.888 2.842 1.00 61.09 138 VAL A CA 1
ATOM 1073 C C . VAL A 1 138 ? -7.507 20.717 3.376 1.00 61.09 138 VAL A C 1
ATOM 1075 O O . VAL A 1 138 ? -8.153 21.698 3.744 1.00 61.09 138 VAL A O 1
ATOM 1078 N N . LEU A 1 139 ? -7.998 19.476 3.474 1.00 61.56 139 LEU A N 1
ATOM 1079 C CA . LEU A 1 139 ? -9.318 19.194 4.050 1.00 61.56 139 LEU A CA 1
ATOM 1080 C C . LEU A 1 139 ? -9.394 19.565 5.540 1.00 61.56 139 LEU A C 1
ATOM 1082 O O . LEU A 1 139 ? -10.392 20.138 5.977 1.00 61.56 139 LEU A O 1
ATOM 1086 N N . GLN A 1 140 ? -8.351 19.274 6.323 1.00 61.28 140 GLN A N 1
ATOM 1087 C CA . GLN A 1 140 ? -8.291 19.634 7.743 1.00 61.28 140 GLN A CA 1
ATOM 1088 C C . GLN A 1 140 ? -8.190 21.152 7.955 1.00 61.28 140 GLN A C 1
ATOM 1090 O O . GLN A 1 140 ? -8.883 21.693 8.819 1.00 61.28 140 GLN A O 1
ATOM 1095 N N . GLU A 1 141 ? -7.388 21.850 7.151 1.00 59.12 141 GLU A N 1
ATOM 1096 C CA . GLU A 1 141 ? -7.269 23.311 7.174 1.00 59.12 141 GLU A CA 1
ATOM 1097 C C . GLU A 1 141 ? -8.611 23.979 6.843 1.00 59.12 141 GLU A C 1
ATOM 1099 O O . GLU A 1 141 ? -9.091 24.803 7.625 1.00 59.12 141 GLU A O 1
ATOM 1104 N N . ALA A 1 142 ? -9.290 23.549 5.773 1.00 55.28 142 ALA A N 1
ATOM 1105 C CA . ALA A 1 142 ? -10.611 24.062 5.403 1.00 55.28 142 ALA A CA 1
ATOM 1106 C C . ALA A 1 142 ? -11.677 23.788 6.482 1.00 55.28 142 ALA A C 1
ATOM 1108 O O . ALA A 1 142 ? -12.483 24.665 6.799 1.00 55.28 142 ALA A O 1
ATOM 1109 N N . ALA A 1 143 ? -11.666 22.597 7.090 1.00 58.62 143 ALA A N 1
ATOM 1110 C CA . ALA A 1 143 ? -12.594 22.241 8.164 1.00 58.62 143 ALA A CA 1
ATOM 1111 C C . ALA A 1 143 ? -12.322 23.008 9.472 1.00 58.62 143 ALA A C 1
ATOM 1113 O O . ALA A 1 143 ? -13.251 23.313 10.223 1.00 58.62 143 ALA A O 1
ATOM 1114 N N . SER A 1 144 ? -11.061 23.343 9.762 1.00 58.06 144 SER A N 1
ATOM 1115 C CA . SER A 1 144 ? -10.698 24.121 10.953 1.00 58.06 144 SER A CA 1
ATOM 1116 C C . SER A 1 144 ? -11.084 25.603 10.852 1.00 58.06 144 SER A C 1
ATOM 1118 O O . SER A 1 144 ? -11.446 26.197 11.869 1.00 58.06 144 SER A O 1
ATOM 1120 N N . GLY A 1 145 ? -11.138 26.167 9.639 1.00 54.72 145 GLY A N 1
ATOM 1121 C CA . GLY A 1 145 ? -11.611 27.534 9.385 1.00 54.72 145 GLY A CA 1
ATOM 1122 C C . GLY A 1 145 ? -13.092 27.790 9.715 1.00 54.72 145 GLY A C 1
ATOM 1123 O O . GLY A 1 145 ? -13.510 28.941 9.769 1.00 54.72 145 GLY A O 1
ATOM 1124 N N . PHE A 1 146 ? -13.885 26.745 9.983 1.00 49.44 146 PHE A N 1
ATOM 1125 C CA . PHE A 1 146 ? -15.334 26.836 10.219 1.00 49.44 146 PHE A CA 1
ATOM 1126 C C . PHE A 1 146 ? -15.773 26.811 11.697 1.00 49.44 146 PHE A C 1
ATOM 1128 O O . PHE A 1 146 ? -16.962 26.954 11.974 1.00 49.44 146 PHE A O 1
ATOM 1135 N N . ARG A 1 147 ? -14.867 26.652 12.677 1.00 51.97 147 ARG A N 1
ATOM 1136 C CA . ARG A 1 147 ? -15.254 26.570 14.110 1.00 51.97 147 ARG A CA 1
ATOM 1137 C C . ARG A 1 147 ? -15.287 27.904 14.869 1.00 51.97 147 ARG A C 1
ATOM 1139 O O . ARG A 1 147 ? -15.544 27.896 16.070 1.00 51.97 147 ARG A O 1
ATOM 1146 N N . ILE A 1 148 ? -15.068 29.043 14.210 1.00 52.97 148 ILE A N 1
ATOM 1147 C CA . ILE A 1 148 ? -15.042 30.363 14.867 1.00 52.97 148 ILE A CA 1
ATOM 1148 C C . ILE A 1 148 ? -16.249 31.207 14.428 1.00 52.97 148 ILE A C 1
ATOM 1150 O O . ILE A 1 148 ? -16.111 32.199 13.723 1.00 52.97 148 ILE A O 1
ATOM 1154 N N . SER A 1 149 ? -17.454 30.800 14.827 1.00 52.78 149 SER A N 1
ATOM 1155 C CA . SER A 1 149 ? -18.599 31.706 15.040 1.00 52.78 149 SER A CA 1
ATOM 1156 C C . SER A 1 149 ? -19.766 30.938 15.641 1.00 52.78 149 SER A C 1
ATOM 1158 O O . SER A 1 149 ? -20.697 30.540 14.953 1.00 52.78 149 SER A O 1
ATOM 1160 N N . LEU A 1 150 ? -19.697 30.711 16.949 1.00 57.00 150 LEU A N 1
ATOM 1161 C CA . LEU A 1 150 ? -20.899 30.605 17.773 1.00 57.00 150 LEU A CA 1
ATOM 1162 C C . LEU A 1 150 ? -20.549 30.961 19.225 1.00 57.00 150 LEU A C 1
ATOM 1164 O O . LEU A 1 150 ? -20.763 30.191 20.158 1.00 57.00 150 LEU A O 1
ATOM 1168 N N . VAL A 1 151 ? -19.951 32.139 19.426 1.00 55.38 151 VAL A N 1
ATOM 1169 C CA . VAL A 1 151 ? -20.016 32.787 20.740 1.00 55.38 151 VAL A CA 1
ATOM 1170 C C . VAL A 1 151 ? -21.400 33.411 20.848 1.00 55.38 151 VAL A C 1
ATOM 1172 O O . VAL A 1 151 ? -21.687 34.409 20.204 1.00 55.38 151 VAL A O 1
ATOM 1175 N N . LYS A 1 152 ? -22.258 32.719 21.601 1.00 52.31 152 LYS A N 1
ATOM 1176 C CA . LYS A 1 152 ? -23.522 33.168 22.197 1.00 52.31 152 LYS A CA 1
ATOM 1177 C C . LYS A 1 152 ? -23.768 34.684 22.101 1.00 52.31 152 LYS A C 1
ATOM 1179 O O . LYS A 1 152 ? -23.333 35.434 22.968 1.00 52.31 152 LYS A O 1
ATOM 1184 N N . GLU A 1 153 ? -24.558 35.103 21.119 1.00 51.72 153 GLU A N 1
ATOM 1185 C CA . GLU A 1 153 ? -25.398 36.296 21.233 1.00 51.72 153 GLU A CA 1
ATOM 1186 C C . GLU A 1 153 ? -26.778 35.854 21.718 1.00 51.72 153 GLU A C 1
ATOM 1188 O O . GLU A 1 153 ? -27.724 35.778 20.948 1.00 51.72 153 GLU A O 1
ATOM 1193 N N . THR A 1 154 ? -26.895 35.518 22.996 1.00 53.16 154 THR A N 1
ATOM 1194 C CA . THR A 1 154 ? -28.151 35.711 23.725 1.00 53.16 154 THR A CA 1
ATOM 1195 C C . THR A 1 154 ? -27.807 35.914 25.187 1.00 53.16 154 THR A C 1
ATOM 1197 O O . THR A 1 154 ? -26.953 35.206 25.715 1.00 53.16 154 THR A O 1
ATOM 1200 N N . GLU A 1 155 ? -28.553 36.816 25.819 1.00 50.97 155 GLU A N 1
ATOM 1201 C CA . GLU A 1 155 ? -28.587 37.102 27.258 1.00 50.97 155 GLU A CA 1
ATOM 1202 C C . GLU A 1 155 ? -27.668 38.238 27.728 1.00 50.97 155 GLU A C 1
ATOM 1204 O O . GLU A 1 155 ? -26.711 38.034 28.470 1.00 50.97 155 GLU A O 1
ATOM 1209 N N . GLN A 1 156 ? -28.046 39.469 27.366 1.00 42.66 156 GLN A N 1
ATOM 1210 C CA . GLN A 1 156 ? -28.301 40.512 28.368 1.00 42.66 156 GLN A CA 1
ATOM 1211 C C . GLN A 1 156 ? -29.211 41.605 27.788 1.00 42.66 156 GLN A C 1
ATOM 1213 O O . GLN A 1 156 ? -28.787 42.451 27.004 1.00 42.66 156 GLN A O 1
ATOM 1218 N N . GLY A 1 157 ? -30.479 41.531 28.188 1.00 42.34 157 GLY A N 1
ATOM 1219 C CA . GLY A 1 157 ? -31.553 42.494 27.966 1.00 42.34 157 GLY A CA 1
ATOM 1220 C C . GLY A 1 157 ? -32.737 42.082 28.818 1.00 42.34 157 GLY A C 1
ATOM 1221 O O . GLY A 1 157 ? -33.300 41.012 28.504 1.00 42.34 157 GLY A O 1
#

Mean predicted aligned error: 14.01 Å

Foldseek 3Di:
DDDDDDDDDDDDDDDDDDPPPPPPPPPDDDPPDDPLQVVLVVLCVVVVAAADEQCDPDDDGLAPLVVLVLDDLVLCVVLLKGFRDDDPQETEIEHADPPPVVSLVVSCVRSVGRYRYHYYGSVSSVVVSVVSVVVVVVVVVVVVVPPPDDPDPDDDD

Nearest PDB structures (foldseek):
  7lko-assembly2_A  TM=8.581E-01  e=2.166E-06  Xanthomonas citri pv. citri str. 306
  7lkm-assembly2_B  TM=8.570E-01  e=5.392E-06  Xanthomonas citri pv. citri str. 306
  2d27-assembly1_A  TM=7.617E-01  e=1.342E-05  Xanthomonas campestris
  2d28-assembly1_C  TM=7.757E-01  e=1.742E-05  Xanthomonas campestris
  3jc8-assembly1_Bf  TM=6.901E-01  e=3.970E-04  Myxococcus xanthus DK 1622

Secondary structure (DSSP, 8-state):
---------------------------S--TT--HHHHHHHHHHHHHTPPB--SS-SSS--SS-TTGGGTS-HHHHHHHTEEEEEEETTEEEEEES-TT-HHHHHHHHHHTTSEEEEEE--HHHHHHHHHHHHHHHHHHHHHHHTTSS---------

Radius of gyration: 27.11 Å; Cα contacts (8 Å, |Δi|>4): 152; chains: 1; bounding box: 54×82×90 Å

pLDDT: mean 77.55, std 20.81, range [37.78, 98.25]

Sequence (157 aa):
MSQTENKVTTEADARDRLPHNPVALPADGDDHTPPEVRAAKELARRYRLPYVDLLPPVGDSPIDYALLGEVPVELMLRHLFVPLRREGRRLHIAMADPTDLERLDEIASAVHARIVPHVSTAGAIEVVLRKGDATQRVLQEAASGFRISLVKETEQG